Protein AF-A0A2K3J2Y9-F1 (afdb_monomer)

Solvent-accessible surface area (backbone atoms only — not comparable to full-atom values): 7928 Å² total; per-residue (Å²): 112,69,70,59,52,56,51,51,50,54,53,48,56,54,48,53,51,50,50,50,51,51,54,57,54,64,45,96,35,25,34,37,35,28,40,85,89,41,42,42,75,46,72,26,66,45,34,33,70,67,34,66,37,56,74,71,58,4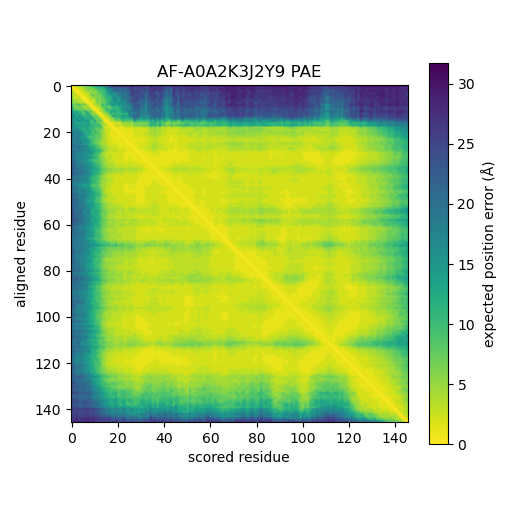8,52,70,37,57,50,69,67,42,41,29,94,86,56,62,54,69,64,51,49,52,53,32,61,76,64,42,32,51,74,49,75,50,52,32,28,30,72,90,64,53,72,46,47,28,40,37,42,37,42,56,45,70,58,94,86,40,66,29,36,42,38,37,39,38,80,38,52,71,59,53,54,51,54,52,53,51,50,54,50,51,54,54,53,52,70,71,78,106

Structure (mmCIF, N/CA/C/O backbone):
data_AF-A0A2K3J2Y9-F1
#
_entry.id   AF-A0A2K3J2Y9-F1
#
loop_
_atom_site.group_PDB
_atom_site.id
_atom_site.type_symbol
_atom_site.label_atom_id
_atom_site.label_alt_id
_atom_site.label_comp_id
_atom_site.label_asym_id
_atom_site.label_entity_id
_atom_site.label_seq_id
_atom_site.pdbx_PDB_ins_code
_atom_site.Cartn_x
_atom_site.Cartn_y
_atom_site.Cartn_z
_atom_site.occupancy
_atom_site.B_iso_or_equiv
_atom_site.auth_seq_id
_atom_site.auth_comp_id
_atom_site.auth_asym_id
_atom_site.auth_atom_id
_atom_site.pdbx_PDB_model_num
ATOM 1 N N . MET A 1 1 ? -44.005 11.172 16.690 1.00 51.81 1 MET A N 1
ATOM 2 C CA . MET A 1 1 ? -42.853 12.109 16.664 1.00 51.81 1 MET A CA 1
ATOM 3 C C . MET A 1 1 ? -41.533 11.391 16.953 1.00 51.81 1 MET A C 1
ATOM 5 O O . MET A 1 1 ? -40.639 11.506 16.129 1.00 51.81 1 MET A O 1
ATOM 9 N N . LEU A 1 2 ? -41.431 10.594 18.027 1.00 51.91 2 LEU A N 1
ATOM 10 C CA . LEU A 1 2 ? -40.237 9.788 18.355 1.00 51.91 2 LEU A CA 1
ATOM 11 C C . LEU A 1 2 ? -39.874 8.739 17.281 1.00 51.91 2 LEU A C 1
ATOM 13 O O . LEU A 1 2 ? -38.726 8.667 16.862 1.00 51.91 2 LEU A O 1
ATOM 17 N N . GLU A 1 3 ? -40.857 8.021 16.729 1.00 46.94 3 GLU A N 1
ATOM 18 C CA . GLU A 1 3 ? -40.618 7.038 15.650 1.00 46.94 3 GLU A CA 1
ATOM 19 C C . GLU A 1 3 ? -40.103 7.674 14.345 1.00 46.94 3 GLU A C 1
ATOM 21 O O . GLU A 1 3 ? -39.349 7.057 13.596 1.00 46.94 3 GLU A O 1
ATOM 26 N N . GLN A 1 4 ? -40.466 8.933 14.075 1.00 44.31 4 GLN A N 1
ATOM 27 C CA . GLN A 1 4 ? -39.981 9.670 12.904 1.00 44.31 4 GLN A CA 1
ATOM 28 C C . GLN A 1 4 ? -38.518 10.113 13.091 1.00 44.31 4 GLN A C 1
ATOM 30 O O . GLN A 1 4 ? -37.762 10.159 12.124 1.00 44.31 4 GLN A O 1
ATOM 35 N N . GLN A 1 5 ? -38.109 10.412 14.332 1.00 45.53 5 GLN A N 1
ATOM 36 C CA . GLN A 1 5 ? -36.731 10.778 14.677 1.00 45.53 5 GLN A CA 1
ATOM 37 C C . GLN A 1 5 ? -35.783 9.571 14.638 1.00 45.53 5 GLN A C 1
ATOM 39 O O . GLN A 1 5 ? -34.688 9.692 14.095 1.00 45.53 5 GLN A O 1
ATOM 44 N N . GLU A 1 6 ? -36.205 8.399 15.122 1.00 50.81 6 GLU A N 1
ATOM 45 C CA . GLU A 1 6 ? -35.405 7.166 15.021 1.00 50.81 6 GLU A CA 1
ATOM 46 C C . GLU A 1 6 ? -35.271 6.658 13.580 1.00 50.81 6 GLU A C 1
ATOM 48 O O . GLU A 1 6 ? -34.223 6.139 13.191 1.00 50.81 6 GLU A O 1
ATOM 53 N N . LYS A 1 7 ? -36.320 6.817 12.764 1.00 52.09 7 LYS A N 1
ATOM 54 C CA . LYS A 1 7 ? -36.286 6.438 11.347 1.00 52.09 7 LYS A CA 1
ATOM 55 C C . LYS A 1 7 ? -35.370 7.365 10.544 1.00 52.09 7 LYS A C 1
ATOM 57 O O . LYS A 1 7 ? -34.585 6.879 9.737 1.00 52.09 7 LYS A O 1
ATOM 62 N N . ASN A 1 8 ? -35.394 8.668 10.832 1.00 49.12 8 ASN A N 1
ATOM 63 C CA . ASN A 1 8 ? -34.499 9.639 10.204 1.00 49.12 8 ASN A CA 1
ATOM 64 C C . ASN A 1 8 ? -33.034 9.473 10.643 1.00 49.12 8 ASN A C 1
ATOM 66 O O . ASN A 1 8 ? -32.151 9.611 9.801 1.00 49.12 8 ASN A O 1
ATOM 70 N N . SER A 1 9 ? -32.750 9.130 11.909 1.00 48.47 9 SER A N 1
ATOM 71 C CA . SER A 1 9 ? -31.365 8.887 12.344 1.00 48.47 9 SER A CA 1
ATOM 72 C C . SER A 1 9 ? -30.786 7.630 11.688 1.00 48.47 9 SER A C 1
ATOM 74 O O . SER A 1 9 ? -29.723 7.700 11.079 1.00 48.47 9 SER A O 1
ATOM 76 N N . LYS A 1 10 ? -31.516 6.504 11.691 1.00 51.25 10 LYS A N 1
ATOM 77 C CA . LYS A 1 10 ? -31.083 5.254 11.035 1.00 51.25 10 LYS A CA 1
ATOM 78 C C . LYS A 1 10 ? -30.901 5.403 9.524 1.00 51.25 10 LYS A C 1
ATOM 80 O O . LYS A 1 10 ? -29.977 4.821 8.960 1.00 51.25 10 LYS A O 1
ATOM 85 N N . GLN A 1 11 ? -31.755 6.186 8.869 1.00 46.72 11 GLN A N 1
ATOM 86 C CA . GLN A 1 11 ? -31.664 6.433 7.431 1.00 46.72 11 GLN A CA 1
ATOM 87 C C . GLN A 1 11 ? -30.493 7.368 7.075 1.00 46.72 11 GLN A C 1
ATOM 89 O O . GLN A 1 11 ? -29.850 7.153 6.050 1.00 46.72 11 GLN A O 1
ATOM 94 N N . SER A 1 12 ? -30.149 8.323 7.949 1.00 50.25 12 SER A N 1
ATOM 95 C CA . SER A 1 12 ? -28.942 9.155 7.816 1.00 50.25 12 SER A CA 1
ATOM 96 C C . SER A 1 12 ? -27.658 8.335 7.997 1.00 50.25 12 SER A C 1
ATOM 98 O O . SER A 1 12 ? -26.796 8.372 7.127 1.00 50.25 12 SER A O 1
ATOM 100 N N . TYR A 1 13 ? -27.568 7.500 9.043 1.00 55.88 13 TYR A N 1
ATOM 101 C CA . TYR A 1 13 ? -26.410 6.613 9.261 1.00 55.88 13 TYR A CA 1
ATOM 102 C C . TYR A 1 13 ? -26.208 5.608 8.115 1.00 55.88 13 TYR A C 1
ATOM 104 O O . TYR A 1 13 ? -25.078 5.339 7.711 1.00 55.88 13 TYR A O 1
ATOM 112 N N . SER A 1 14 ? -27.300 5.074 7.557 1.00 61.38 14 SER A N 1
ATOM 113 C CA . SER A 1 14 ? -27.249 4.198 6.380 1.00 61.38 14 SER A CA 1
ATOM 114 C C . SER A 1 14 ? -26.758 4.926 5.127 1.00 61.38 14 SER A C 1
ATOM 116 O O . SER A 1 14 ? -26.094 4.309 4.296 1.00 61.38 14 SER A O 1
ATOM 118 N N . SER A 1 15 ? -27.098 6.209 4.972 1.00 67.00 15 SER A N 1
ATOM 119 C CA . SER A 1 15 ? -26.662 7.033 3.843 1.00 67.00 15 SER A CA 1
ATOM 120 C C . SER A 1 15 ? -25.167 7.333 3.937 1.00 67.00 15 SER A C 1
ATOM 122 O O . SER A 1 15 ? -24.441 7.082 2.978 1.00 67.00 15 SER A O 1
ATOM 124 N N . ASP A 1 16 ? -24.688 7.770 5.101 1.00 75.50 16 ASP A N 1
ATOM 125 C CA . ASP A 1 16 ? -23.282 8.142 5.305 1.00 75.50 16 ASP A CA 1
ATOM 126 C C . ASP A 1 16 ? -22.343 6.939 5.150 1.00 75.50 16 ASP A C 1
ATOM 128 O O . ASP A 1 16 ? -21.326 7.027 4.458 1.00 75.50 16 ASP A O 1
ATOM 132 N N . TYR A 1 17 ? -22.726 5.777 5.695 1.00 79.44 17 TYR A N 1
ATOM 133 C CA . TYR A 1 17 ? -21.973 4.537 5.499 1.00 79.44 17 TYR A CA 1
ATOM 134 C C . TYR A 1 17 ? -21.960 4.096 4.028 1.00 79.44 17 TYR A C 1
ATOM 136 O O . TYR A 1 17 ? -20.926 3.665 3.518 1.00 79.44 17 TYR A O 1
ATOM 144 N N . SER A 1 18 ? -23.085 4.248 3.315 1.00 83.69 18 SER A N 1
ATOM 145 C CA . SER A 1 18 ? -23.152 3.904 1.889 1.00 83.69 18 SER A CA 1
ATOM 146 C C . SER A 1 18 ? -22.266 4.805 1.029 1.00 83.69 18 SER A C 1
ATOM 148 O O . SER A 1 18 ? -21.599 4.308 0.122 1.00 83.69 18 SER A O 1
ATOM 150 N N . VAL A 1 19 ? -22.198 6.107 1.334 1.00 89.94 19 VAL A N 1
ATOM 151 C CA . VAL A 1 19 ? -21.332 7.061 0.630 1.00 89.94 19 VAL A CA 1
ATOM 152 C C . VAL A 1 19 ? -19.870 6.750 0.917 1.00 89.94 19 VAL A C 1
ATOM 154 O O . VAL A 1 19 ? -19.095 6.626 -0.027 1.00 89.94 19 VAL A O 1
ATOM 157 N N . TYR A 1 20 ? -19.506 6.556 2.189 1.00 89.12 20 TYR A N 1
ATOM 158 C CA . TYR A 1 20 ? -18.155 6.150 2.579 1.00 89.12 20 TYR A CA 1
ATOM 159 C C . TYR A 1 20 ? -17.712 4.899 1.819 1.00 89.12 20 TYR A C 1
ATOM 161 O O . TYR A 1 20 ? -16.694 4.929 1.125 1.00 89.12 20 TYR A O 1
ATOM 169 N N . LYS A 1 21 ? -18.511 3.826 1.888 1.00 90.31 21 LYS A N 1
ATOM 170 C CA . LYS A 1 21 ? -18.167 2.558 1.250 1.00 90.31 21 LYS A CA 1
ATOM 171 C C . LYS A 1 21 ? -18.057 2.718 -0.262 1.00 90.31 21 LYS A C 1
ATOM 173 O O . LYS A 1 21 ? -17.088 2.264 -0.852 1.00 90.31 21 LYS A O 1
ATOM 178 N N . THR A 1 22 ? -18.995 3.431 -0.884 1.00 93.00 22 THR A N 1
ATOM 179 C CA . THR A 1 22 ? -18.963 3.688 -2.332 1.00 93.00 22 THR A CA 1
ATOM 180 C C . THR A 1 22 ? -17.703 4.444 -2.743 1.00 93.00 22 THR A C 1
ATOM 182 O O . THR A 1 22 ? -17.045 4.051 -3.702 1.00 93.00 22 THR A O 1
ATOM 185 N N . LEU A 1 23 ? -17.337 5.506 -2.019 1.00 93.69 23 LEU A N 1
ATOM 186 C CA . LEU A 1 23 ? -16.140 6.286 -2.323 1.00 93.69 23 LEU A CA 1
ATOM 187 C C . LEU A 1 23 ? -14.877 5.448 -2.141 1.00 93.69 23 LEU A C 1
ATOM 189 O O . LEU A 1 23 ? -14.055 5.411 -3.052 1.00 93.69 23 LEU A O 1
ATOM 193 N N . PHE A 1 24 ? -14.754 4.736 -1.021 1.00 94.62 24 PHE A N 1
ATOM 194 C CA . PHE A 1 24 ? -13.589 3.909 -0.710 1.00 94.62 24 PHE A CA 1
ATOM 195 C C . PHE A 1 24 ? -13.384 2.774 -1.728 1.00 94.62 24 PHE A C 1
ATOM 197 O O . PHE A 1 24 ? -12.268 2.551 -2.203 1.00 94.62 24 PHE A O 1
ATOM 204 N N . GLU A 1 25 ? -14.468 2.117 -2.148 1.00 95.62 25 GLU A N 1
ATOM 205 C CA . GLU A 1 25 ? -14.431 1.083 -3.190 1.00 95.62 25 GLU A CA 1
ATOM 206 C C . GLU A 1 25 ? -14.191 1.652 -4.598 1.00 95.62 25 GLU A C 1
ATOM 208 O O . GLU A 1 25 ? -13.644 0.965 -5.459 1.00 95.62 25 GLU A O 1
ATOM 213 N N . SER A 1 26 ? -14.561 2.913 -4.849 1.00 94.44 26 SER A N 1
ATOM 214 C CA . SER A 1 26 ? -14.339 3.570 -6.146 1.00 94.44 26 SER A CA 1
ATOM 215 C C . SER A 1 26 ? -12.896 4.031 -6.377 1.00 94.44 26 SER A C 1
ATOM 217 O O . SER A 1 26 ? -12.539 4.380 -7.505 1.00 94.44 26 SER A O 1
ATOM 219 N N . ILE A 1 27 ? -12.058 4.039 -5.332 1.00 96.19 27 ILE A N 1
ATOM 220 C CA . ILE A 1 27 ? -10.648 4.420 -5.439 1.00 96.19 27 ILE A CA 1
ATOM 221 C C . ILE A 1 27 ? -9.951 3.469 -6.417 1.00 96.19 27 ILE A C 1
ATOM 223 O O . ILE A 1 27 ? -9.904 2.258 -6.211 1.00 96.19 27 ILE A O 1
ATOM 227 N N . ASN 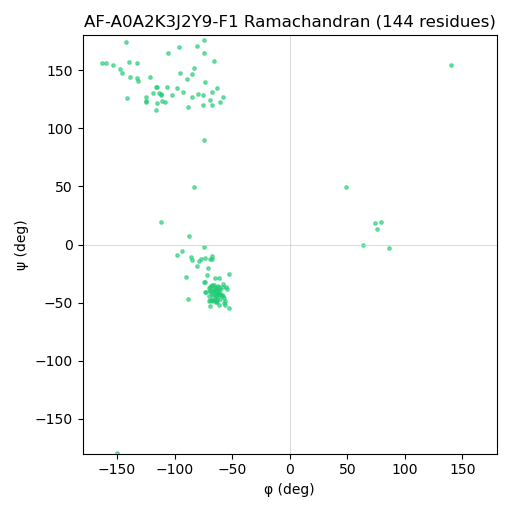A 1 28 ? -9.352 4.020 -7.474 1.00 95.31 28 ASN A N 1
ATOM 228 C CA . ASN A 1 28 ? -8.594 3.245 -8.460 1.00 95.31 28 ASN A CA 1
ATOM 229 C C . ASN A 1 28 ? -7.150 2.971 -7.995 1.00 95.31 28 ASN A C 1
ATOM 231 O O . ASN A 1 28 ? -6.183 3.254 -8.700 1.00 95.31 28 ASN A O 1
ATOM 235 N N . ALA A 1 29 ? -7.029 2.480 -6.768 1.00 97.31 29 ALA A N 1
ATOM 236 C CA . ALA A 1 29 ? -5.803 2.081 -6.092 1.00 97.31 29 ALA A CA 1
ATOM 237 C C . ALA A 1 29 ? -6.171 1.010 -5.064 1.00 97.31 29 ALA A C 1
ATOM 239 O O . ALA A 1 29 ? -7.305 0.995 -4.573 1.00 97.31 29 ALA A O 1
ATOM 240 N N . ALA A 1 30 ? -5.225 0.148 -4.703 1.00 98.06 30 ALA A N 1
ATOM 241 C CA . ALA A 1 30 ? -5.409 -0.671 -3.514 1.00 98.06 30 ALA A CA 1
ATOM 242 C C . ALA A 1 30 ? -5.383 0.257 -2.296 1.00 98.06 30 ALA A C 1
ATOM 244 O O . ALA A 1 30 ? -4.409 0.981 -2.090 1.00 98.06 30 ALA A O 1
ATOM 245 N N . ALA A 1 31 ? -6.471 0.271 -1.532 1.00 98.06 31 ALA A N 1
ATOM 246 C CA . ALA A 1 31 ? -6.643 1.160 -0.396 1.00 98.06 31 ALA A CA 1
ATOM 247 C C . ALA A 1 31 ? -6.750 0.352 0.894 1.00 98.06 31 ALA A C 1
ATOM 249 O O . ALA A 1 31 ? -7.484 -0.635 0.957 1.00 98.06 31 ALA A O 1
ATOM 250 N N . PHE A 1 32 ? -6.040 0.809 1.920 1.00 97.75 32 PHE A N 1
ATOM 251 C CA . PHE A 1 32 ? -6.042 0.221 3.250 1.00 97.75 32 PHE A CA 1
ATOM 252 C C . PHE A 1 32 ? -6.210 1.303 4.305 1.00 97.75 32 PHE A C 1
ATOM 254 O O . PHE A 1 32 ? -5.629 2.382 4.202 1.00 97.75 32 PHE A O 1
ATOM 261 N N . ILE A 1 33 ? -6.947 0.981 5.358 1.00 96.94 33 ILE A N 1
ATOM 262 C CA . ILE A 1 33 ? -6.886 1.693 6.628 1.00 96.94 33 ILE A CA 1
ATOM 263 C C . ILE A 1 33 ? -6.201 0.754 7.604 1.00 96.94 33 ILE A C 1
ATOM 265 O O . ILE A 1 33 ? -6.671 -0.364 7.816 1.00 96.94 33 ILE A O 1
ATOM 269 N N . ILE A 1 34 ? -5.094 1.200 8.191 1.00 96.88 34 ILE A N 1
ATOM 270 C CA . ILE A 1 34 ? -4.335 0.406 9.153 1.00 96.88 34 ILE A CA 1
ATOM 271 C C . ILE A 1 34 ? -4.227 1.118 10.496 1.00 96.88 34 ILE A C 1
ATOM 273 O O . ILE A 1 34 ? -4.116 2.343 10.578 1.00 96.88 34 ILE A O 1
ATOM 277 N N . SER A 1 35 ? -4.259 0.342 11.569 1.00 95.69 35 SER A N 1
ATOM 278 C CA . SER A 1 35 ? -3.971 0.823 12.916 1.00 95.69 35 SER A CA 1
ATOM 279 C C . SER A 1 35 ? -2.471 1.050 13.115 1.00 95.69 35 SER A C 1
ATOM 281 O O . SER A 1 35 ? -1.636 0.530 12.371 1.00 95.69 35 SER A O 1
ATOM 283 N N . LEU A 1 36 ? -2.106 1.778 14.178 1.00 94.25 36 LEU A N 1
ATOM 284 C CA . LEU A 1 36 ? -0.694 2.022 14.475 1.00 94.25 36 LEU A CA 1
ATOM 285 C C . LEU A 1 36 ? 0.095 0.782 14.939 1.00 94.25 36 LEU A C 1
ATOM 287 O O . LEU A 1 36 ? 1.320 0.819 14.964 1.00 94.25 36 LEU A O 1
ATOM 291 N N . ASP A 1 37 ? -0.577 -0.321 15.280 1.00 92.25 37 ASP A N 1
ATOM 292 C CA . ASP A 1 37 ? 0.056 -1.627 15.517 1.00 92.25 37 ASP A CA 1
ATOM 293 C C . ASP A 1 37 ? 0.200 -2.466 14.229 1.00 92.25 37 ASP A C 1
ATOM 295 O O . ASP A 1 37 ? 0.606 -3.627 14.288 1.00 92.25 37 ASP A O 1
ATOM 299 N N . GLY A 1 38 ? -0.102 -1.886 13.060 1.00 91.81 38 GLY A N 1
ATOM 300 C CA . GLY A 1 38 ? 0.116 -2.501 11.750 1.00 91.81 38 GLY A CA 1
ATOM 301 C C . GLY A 1 38 ? -0.938 -3.533 11.344 1.00 91.81 38 GLY A C 1
ATOM 302 O O . GLY A 1 38 ? -0.665 -4.368 10.476 1.00 91.81 38 GLY A O 1
ATOM 303 N N . LYS A 1 39 ? -2.125 -3.505 11.962 1.00 94.81 39 LYS A N 1
ATOM 304 C CA . LYS A 1 39 ? -3.259 -4.346 11.560 1.00 94.81 39 LYS A CA 1
ATOM 305 C C . LYS A 1 39 ? -4.096 -3.640 10.509 1.00 94.81 39 LYS A C 1
ATOM 307 O O . LYS A 1 39 ? -4.314 -2.433 10.588 1.00 94.81 39 LYS A O 1
ATOM 312 N N . ILE A 1 40 ? -4.600 -4.414 9.557 1.00 96.44 40 ILE A N 1
ATOM 313 C CA . ILE A 1 40 ? -5.563 -3.930 8.574 1.00 96.44 40 ILE A CA 1
ATOM 314 C C . ILE A 1 40 ? -6.922 -3.814 9.268 1.00 96.44 40 ILE A C 1
ATOM 316 O O . ILE A 1 40 ? -7.437 -4.785 9.814 1.00 96.44 40 ILE A O 1
ATOM 320 N N . ILE A 1 41 ? -7.465 -2.599 9.293 1.00 95.00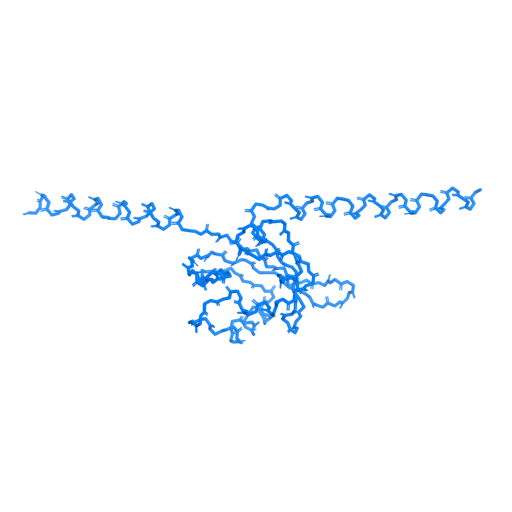 41 ILE A N 1
ATOM 321 C CA . ILE A 1 41 ? -8.811 -2.301 9.794 1.00 95.00 41 ILE A CA 1
ATOM 322 C C . ILE A 1 41 ? -9.814 -2.459 8.653 1.00 95.00 41 ILE A C 1
ATOM 324 O O . ILE A 1 41 ? -10.854 -3.087 8.828 1.00 95.00 41 ILE A O 1
ATOM 328 N N . GLU A 1 42 ? -9.498 -1.887 7.491 1.00 94.44 42 GLU A N 1
ATOM 329 C CA . GLU A 1 42 ? -10.339 -1.971 6.301 1.00 94.44 42 GLU A CA 1
ATOM 330 C C . GLU A 1 42 ? -9.489 -1.979 5.029 1.00 94.44 42 GLU A C 1
ATOM 332 O O . GLU A 1 42 ? -8.385 -1.432 4.990 1.00 94.44 42 GLU A O 1
ATOM 337 N N . SER A 1 43 ? -10.012 -2.619 3.989 1.00 96.62 43 SER A N 1
ATOM 338 C CA . SER A 1 43 ? -9.386 -2.763 2.680 1.00 96.62 43 SER A CA 1
ATOM 339 C C . SER A 1 43 ? -10.458 -2.749 1.582 1.00 96.62 43 SER A C 1
ATOM 341 O O . SER A 1 43 ? -11.600 -3.141 1.833 1.00 96.62 43 SER A O 1
ATOM 343 N N . ASN A 1 44 ? -10.136 -2.216 0.398 1.00 96.75 44 ASN A N 1
ATOM 344 C CA . ASN A 1 44 ? -11.081 -2.133 -0.728 1.00 96.75 44 ASN A CA 1
ATOM 345 C C . ASN A 1 44 ? -10.915 -3.300 -1.714 1.00 96.75 44 ASN A C 1
ATOM 347 O O . ASN A 1 44 ? -9.923 -4.025 -1.670 1.00 96.75 44 ASN A O 1
ATOM 351 N N . ILE A 1 45 ? -11.835 -3.458 -2.666 1.00 96.38 45 ILE A N 1
ATOM 352 C CA . ILE A 1 45 ? -11.812 -4.569 -3.626 1.00 96.38 45 ILE A CA 1
ATOM 353 C C . ILE A 1 45 ? -10.524 -4.628 -4.455 1.00 96.38 45 ILE A C 1
ATOM 355 O O . ILE A 1 45 ? -9.971 -5.701 -4.690 1.00 96.38 45 ILE A O 1
ATOM 359 N N . LYS A 1 46 ? -9.986 -3.456 -4.813 1.00 97.38 46 LYS A N 1
ATOM 360 C CA . LYS A 1 46 ? -8.728 -3.332 -5.557 1.00 97.38 46 LYS A CA 1
ATOM 361 C C . LYS A 1 46 ? -7.540 -3.915 -4.805 1.00 97.38 46 LYS A C 1
ATOM 363 O O . LYS A 1 46 ? -6.594 -4.362 -5.444 1.00 97.38 46 LYS A O 1
ATOM 368 N N . SER A 1 47 ? -7.570 -3.917 -3.475 1.00 97.75 47 SER A N 1
ATOM 369 C CA . SER A 1 47 ? -6.515 -4.530 -2.673 1.00 97.75 47 SER A CA 1
ATOM 370 C C . SER A 1 47 ? -6.507 -6.059 -2.783 1.00 97.75 47 SER A C 1
ATOM 372 O O . SER A 1 47 ? -5.433 -6.636 -2.947 1.00 97.75 47 SER A O 1
ATOM 374 N N . TYR A 1 48 ? -7.672 -6.713 -2.801 1.00 95.81 48 TYR A N 1
ATOM 375 C CA . TYR A 1 48 ? -7.767 -8.163 -3.014 1.00 95.81 48 TYR A CA 1
ATOM 376 C C . TYR A 1 48 ? -7.271 -8.530 -4.413 1.00 95.81 48 TYR A C 1
ATOM 378 O O . TYR A 1 48 ? -6.386 -9.374 -4.554 1.00 95.81 48 TYR A O 1
ATOM 386 N N . ASP A 1 49 ? -7.771 -7.820 -5.432 1.00 95.81 49 ASP A N 1
ATOM 387 C CA . ASP A 1 49 ? -7.399 -8.038 -6.833 1.00 95.81 49 ASP A CA 1
ATOM 388 C C . ASP A 1 49 ? -5.895 -7.850 -7.054 1.00 95.81 49 ASP A C 1
ATOM 390 O O . ASP A 1 49 ? -5.252 -8.647 -7.737 1.00 95.81 49 ASP A O 1
ATOM 394 N N . LEU A 1 50 ? -5.321 -6.796 -6.465 1.00 96.88 50 LEU A N 1
ATOM 395 C CA . LEU A 1 50 ? -3.906 -6.503 -6.612 1.00 96.88 50 LEU A CA 1
ATOM 396 C C . LEU A 1 50 ? -3.064 -7.555 -5.883 1.00 96.88 50 LEU A C 1
ATOM 398 O O . LEU A 1 50 ? -2.173 -8.148 -6.477 1.00 96.88 50 LEU A O 1
ATOM 402 N N . TYR A 1 51 ? -3.305 -7.828 -4.607 1.00 97.44 51 TYR A N 1
ATOM 403 C CA . TYR A 1 51 ? -2.389 -8.688 -3.851 1.00 97.44 51 TYR A CA 1
ATOM 404 C C . TYR A 1 51 ? -2.665 -10.191 -3.993 1.00 97.44 51 TYR A C 1
ATOM 406 O O . TYR A 1 51 ? -1.813 -10.996 -3.606 1.00 97.44 51 TYR A O 1
ATOM 414 N N . GLY A 1 52 ? -3.803 -10.577 -4.576 1.00 96.88 52 GLY A N 1
ATOM 415 C CA . GLY A 1 52 ? -4.176 -11.973 -4.817 1.00 96.88 52 GLY A CA 1
ATOM 416 C C . GLY A 1 52 ? -4.597 -12.733 -3.557 1.00 96.88 52 GLY A C 1
ATOM 417 O O . GLY A 1 52 ? -4.562 -13.964 -3.547 1.00 96.88 52 GLY A O 1
ATOM 418 N N . TYR A 1 53 ? -4.953 -12.015 -2.492 1.00 96.44 53 TYR A N 1
ATOM 419 C CA . TYR A 1 53 ? -5.535 -12.581 -1.274 1.00 96.44 53 TYR A CA 1
ATOM 420 C C . TYR A 1 53 ? -7.053 -12.484 -1.339 1.00 96.44 53 TYR A C 1
ATOM 422 O O . TYR A 1 53 ? -7.586 -11.517 -1.886 1.00 96.44 53 TYR A O 1
ATOM 430 N N . ASP A 1 54 ? -7.748 -13.447 -0.740 1.00 95.06 54 ASP A N 1
ATOM 431 C CA . ASP A 1 54 ? -9.170 -13.260 -0.472 1.00 95.06 54 ASP A CA 1
ATOM 432 C C . ASP A 1 54 ? -9.401 -12.288 0.702 1.00 95.06 54 ASP A C 1
ATOM 434 O O . ASP A 1 54 ? -8.468 -11.795 1.345 1.00 95.06 54 ASP A O 1
ATOM 438 N N . TRP A 1 55 ? -10.673 -11.983 0.963 1.00 90.12 55 TRP A N 1
ATOM 439 C CA . TRP A 1 55 ? -11.067 -11.044 2.010 1.00 90.12 55 TRP A CA 1
ATOM 440 C C . TRP A 1 55 ? -10.619 -11.483 3.410 1.00 90.12 55 TRP A C 1
ATOM 442 O O . TRP A 1 55 ? -10.161 -10.653 4.196 1.00 90.12 55 TRP A O 1
ATOM 452 N N . GLU A 1 56 ? -10.759 -12.764 3.746 1.00 92.19 56 GLU A N 1
ATOM 453 C CA . GLU A 1 56 ? -10.456 -13.259 5.090 1.00 92.19 56 GLU A CA 1
ATOM 454 C C . GLU A 1 56 ? -8.943 -13.315 5.308 1.00 92.19 56 GLU A C 1
ATOM 456 O O . GLU A 1 56 ? -8.440 -12.899 6.353 1.00 92.19 56 GLU A O 1
ATOM 461 N N . GLU A 1 57 ? -8.204 -13.758 4.297 1.00 94.81 57 GLU A N 1
ATOM 462 C CA . GLU A 1 57 ? -6.750 -13.802 4.319 1.00 94.81 57 GLU A CA 1
ATOM 463 C C . GLU A 1 57 ? -6.141 -12.404 4.431 1.00 94.81 57 GLU A C 1
ATOM 465 O O . GLU A 1 57 ? -5.278 -12.184 5.284 1.00 94.81 57 GLU A O 1
ATOM 470 N N . LEU A 1 58 ? -6.592 -11.449 3.605 1.00 93.44 58 LEU A N 1
ATOM 471 C CA . LEU A 1 58 ? -6.000 -10.113 3.576 1.00 93.44 58 LEU A CA 1
ATOM 472 C C . LEU A 1 58 ? -6.266 -9.349 4.873 1.00 93.44 58 LEU A C 1
ATOM 474 O O . LEU A 1 58 ? -5.353 -8.730 5.405 1.00 93.44 58 LEU A O 1
ATOM 478 N N . ASN A 1 59 ? -7.483 -9.412 5.418 1.00 88.69 59 ASN A N 1
ATOM 479 C CA . ASN A 1 59 ? -7.814 -8.674 6.642 1.00 88.69 59 ASN A CA 1
ATOM 480 C C . ASN A 1 59 ? -7.147 -9.255 7.901 1.00 88.69 59 ASN A C 1
ATOM 482 O O . ASN A 1 59 ? -6.983 -8.542 8.889 1.00 88.69 59 ASN A O 1
ATOM 486 N N . ASN A 1 60 ? -6.716 -10.520 7.868 1.00 92.75 60 ASN A N 1
ATOM 487 C CA . ASN A 1 60 ? -5.936 -11.134 8.947 1.00 92.75 60 ASN A CA 1
ATOM 488 C C . ASN A 1 60 ? -4.415 -11.045 8.728 1.00 92.75 60 AS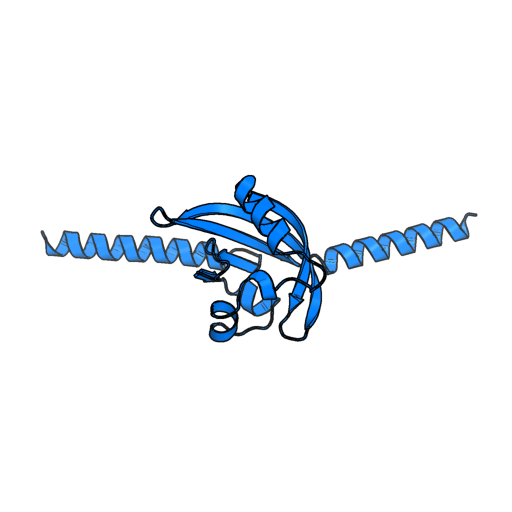N A C 1
ATOM 490 O O . ASN A 1 60 ? -3.636 -11.416 9.612 1.00 92.75 60 ASN A O 1
ATOM 494 N N . LEU A 1 61 ? -3.971 -10.552 7.570 1.00 93.75 61 LEU A N 1
ATOM 495 C CA . LEU A 1 61 ? -2.561 -10.400 7.247 1.00 93.75 61 LEU A CA 1
ATOM 496 C C . LEU A 1 61 ? -1.968 -9.194 8.002 1.00 93.75 61 LEU A C 1
ATOM 498 O O . LEU A 1 61 ? -2.492 -8.083 7.906 1.00 93.75 61 LEU A O 1
ATOM 502 N N . PRO A 1 62 ? -0.836 -9.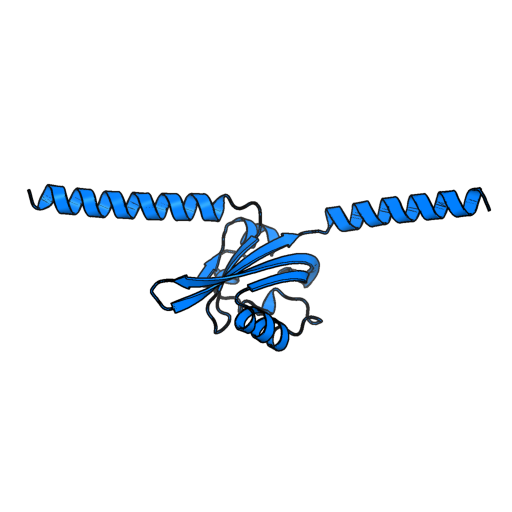347 8.716 1.00 94.88 62 PRO A N 1
ATOM 503 C CA . PRO A 1 62 ? -0.082 -8.194 9.196 1.00 94.88 62 PRO A CA 1
ATOM 504 C C . PRO A 1 62 ? 0.330 -7.321 8.009 1.00 94.88 62 PRO A C 1
ATOM 506 O O . PRO A 1 62 ? 0.970 -7.825 7.087 1.00 94.88 62 PRO A O 1
ATOM 509 N N . PHE A 1 63 ? 0.023 -6.020 8.037 1.00 96.25 63 PHE A N 1
ATOM 510 C CA . PHE A 1 63 ? 0.188 -5.147 6.867 1.00 96.25 63 PHE A CA 1
ATOM 511 C C . PHE A 1 63 ? 1.613 -5.174 6.298 1.00 96.25 63 PHE A C 1
ATOM 513 O O . PHE A 1 63 ? 1.804 -5.220 5.089 1.00 96.25 63 PHE A O 1
ATOM 520 N N . LYS A 1 64 ? 2.626 -5.265 7.167 1.00 95.81 64 LYS A N 1
ATOM 521 C CA . LYS A 1 64 ? 4.042 -5.384 6.783 1.00 95.81 64 LYS A CA 1
ATOM 522 C C . LYS A 1 64 ? 4.345 -6.526 5.800 1.00 95.81 64 LYS A C 1
ATOM 524 O O . LYS A 1 64 ? 5.331 -6.457 5.080 1.00 95.81 64 LYS A O 1
ATOM 529 N N . ASN A 1 65 ? 3.523 -7.577 5.769 1.00 95.25 65 ASN A N 1
ATOM 530 C CA . ASN A 1 65 ? 3.757 -8.753 4.932 1.00 95.25 65 ASN A CA 1
ATOM 531 C C . ASN A 1 65 ? 3.481 -8.493 3.442 1.00 95.25 65 ASN A C 1
ATOM 533 O O . ASN A 1 65 ? 3.852 -9.326 2.616 1.00 95.25 65 ASN A O 1
ATOM 537 N N . ILE A 1 66 ? 2.849 -7.365 3.094 1.00 95.88 66 ILE A N 1
ATOM 538 C CA . ILE A 1 66 ? 2.658 -6.959 1.696 1.00 95.88 66 ILE A CA 1
ATOM 539 C C . ILE A 1 66 ? 3.920 -6.340 1.088 1.00 95.88 66 ILE A C 1
ATOM 541 O O . ILE A 1 66 ? 3.987 -6.174 -0.128 1.00 95.88 66 ILE A O 1
ATOM 545 N N . PHE A 1 67 ? 4.902 -5.975 1.912 1.00 95.81 67 PHE A N 1
ATOM 546 C CA . PHE A 1 67 ? 6.169 -5.424 1.452 1.00 95.81 67 PHE A CA 1
ATOM 547 C C . PHE A 1 67 ? 7.134 -6.542 1.058 1.00 95.81 67 PHE A C 1
ATOM 549 O O . PHE A 1 67 ? 7.073 -7.665 1.568 1.00 95.81 67 PHE A O 1
ATOM 556 N N . SER A 1 68 ? 8.042 -6.236 0.130 1.00 94.12 68 SER A N 1
ATOM 557 C CA . SER A 1 68 ? 9.162 -7.128 -0.163 1.00 94.12 68 SER A CA 1
ATOM 558 C C . SER A 1 68 ? 10.112 -7.234 1.034 1.00 94.12 68 SER A C 1
ATOM 560 O O . SER A 1 68 ? 10.208 -6.324 1.857 1.00 94.12 68 SER A O 1
ATOM 562 N N . ASP A 1 69 ? 10.892 -8.313 1.087 1.00 90.75 69 ASP A N 1
ATOM 563 C CA . ASP A 1 69 ? 11.832 -8.557 2.190 1.00 90.75 69 ASP A CA 1
ATOM 564 C C . ASP A 1 69 ? 13.005 -7.551 2.214 1.00 90.75 69 ASP A C 1
ATOM 566 O O . ASP A 1 69 ? 13.770 -7.509 3.174 1.00 90.75 69 ASP A O 1
ATOM 570 N N . LYS A 1 70 ? 13.157 -6.732 1.162 1.00 90.31 70 LYS A N 1
ATOM 571 C CA . LYS A 1 70 ? 14.146 -5.646 1.102 1.00 90.31 70 LYS A CA 1
ATOM 572 C C . LYS A 1 70 ? 13.691 -4.385 1.835 1.00 90.31 70 LYS A C 1
ATOM 574 O O . LYS A 1 70 ? 14.520 -3.518 2.104 1.00 90.31 70 LYS A O 1
ATOM 579 N N . THR A 1 71 ? 12.395 -4.247 2.103 1.00 91.81 71 THR A N 1
ATOM 580 C CA . THR A 1 71 ? 11.844 -3.044 2.722 1.00 91.81 71 THR A CA 1
ATOM 581 C C . THR A 1 71 ? 11.893 -3.179 4.240 1.00 91.81 71 THR A C 1
ATOM 583 O O . THR A 1 71 ? 11.232 -4.044 4.816 1.00 91.81 71 THR A O 1
ATOM 586 N N . ASP A 1 72 ? 12.627 -2.285 4.907 1.00 93.25 72 ASP A N 1
ATOM 587 C CA . ASP A 1 72 ? 12.549 -2.149 6.362 1.00 93.25 72 ASP A CA 1
ATOM 588 C C . ASP A 1 72 ? 11.246 -1.440 6.746 1.00 93.25 72 ASP A C 1
ATOM 590 O O . ASP A 1 72 ? 11.162 -0.213 6.834 1.00 93.25 72 ASP A O 1
ATOM 594 N N . TRP A 1 73 ? 10.202 -2.241 6.961 1.00 92.50 73 TRP A N 1
ATOM 595 C CA . TRP A 1 73 ? 8.900 -1.739 7.384 1.00 92.50 73 TRP A CA 1
ATOM 596 C C . TRP A 1 73 ? 8.967 -0.962 8.702 1.00 92.50 73 TRP A C 1
ATOM 598 O O . TRP A 1 73 ? 8.214 -0.010 8.869 1.00 92.50 73 TRP A O 1
ATOM 608 N N . SER A 1 74 ? 9.840 -1.340 9.639 1.00 92.06 74 SER A N 1
ATOM 609 C CA . SER A 1 74 ? 9.859 -0.708 10.965 1.00 92.06 74 SER A CA 1
ATOM 610 C C . SER A 1 74 ? 10.354 0.729 10.860 1.00 92.06 74 SER A C 1
ATOM 612 O O . SER A 1 74 ? 9.698 1.642 11.361 1.00 92.06 74 SER A O 1
ATOM 614 N N . GLN A 1 75 ? 11.462 0.928 10.140 1.00 94.25 75 GLN A N 1
ATOM 615 C CA . GLN A 1 75 ? 12.009 2.256 9.873 1.00 94.25 75 GLN A CA 1
ATOM 616 C C . GLN A 1 75 ? 11.037 3.107 9.047 1.00 94.25 75 GLN A C 1
ATOM 618 O O . GLN A 1 75 ? 10.769 4.260 9.386 1.00 94.25 75 GLN A O 1
ATOM 623 N N . LEU A 1 76 ? 10.477 2.531 7.980 1.00 93.88 76 LEU A N 1
ATOM 624 C CA . LEU A 1 76 ? 9.528 3.225 7.112 1.00 93.88 76 LEU A CA 1
ATOM 625 C C . LEU A 1 76 ? 8.271 3.658 7.880 1.00 93.88 76 LEU A C 1
ATOM 627 O O . LEU A 1 76 ? 7.793 4.776 7.718 1.00 93.88 76 LEU A O 1
ATOM 631 N N . PHE A 1 77 ? 7.743 2.794 8.744 1.00 94.69 77 PHE A N 1
ATOM 632 C CA . PHE A 1 77 ? 6.554 3.083 9.535 1.00 94.69 77 PHE A CA 1
ATOM 633 C C . PHE A 1 77 ? 6.781 4.211 10.554 1.00 94.69 77 PHE A C 1
ATOM 635 O O . PHE A 1 77 ? 5.920 5.081 10.720 1.00 94.69 77 PHE A O 1
ATOM 642 N N . GLU A 1 78 ? 7.946 4.250 11.201 1.00 94.88 78 GLU A N 1
ATOM 643 C CA . GLU A 1 78 ? 8.341 5.362 12.076 1.00 94.88 78 GLU A CA 1
ATOM 644 C C . GLU A 1 78 ? 8.443 6.686 11.297 1.00 94.88 78 GLU A C 1
ATOM 646 O O . GLU A 1 78 ? 7.949 7.730 11.737 1.00 94.88 78 GLU A O 1
ATOM 651 N N . GLU A 1 79 ? 9.011 6.653 10.092 1.00 96.00 79 GLU A N 1
ATOM 652 C CA . GLU A 1 79 ? 9.102 7.830 9.228 1.00 96.00 79 GLU A CA 1
ATOM 653 C C . GLU A 1 79 ? 7.718 8.333 8.784 1.00 96.00 79 GLU A C 1
ATOM 655 O O . GLU A 1 79 ? 7.428 9.526 8.904 1.00 96.00 79 GLU A O 1
ATOM 660 N N . ILE A 1 80 ? 6.835 7.432 8.338 1.00 95.50 80 ILE A N 1
ATOM 661 C CA . ILE A 1 80 ? 5.458 7.769 7.948 1.00 95.50 80 ILE A CA 1
ATOM 662 C C . ILE A 1 80 ? 4.722 8.434 9.118 1.00 95.50 80 ILE A C 1
ATOM 664 O O . ILE A 1 80 ? 4.115 9.497 8.965 1.00 95.50 80 ILE A O 1
ATOM 668 N N . THR A 1 81 ? 4.765 7.807 10.296 1.00 93.75 81 THR A N 1
ATOM 669 C CA . THR A 1 81 ? 4.003 8.263 11.468 1.00 93.75 81 THR A CA 1
ATOM 670 C C . THR A 1 81 ? 4.537 9.573 12.039 1.00 93.75 81 THR A C 1
ATOM 672 O O . THR A 1 81 ? 3.737 10.432 12.408 1.00 93.75 81 THR A O 1
ATOM 675 N N . SER A 1 82 ? 5.857 9.780 12.049 1.00 95.19 82 SER A N 1
ATOM 676 C CA . SER A 1 82 ? 6.466 11.039 12.504 1.00 95.19 82 SER A CA 1
ATOM 677 C C . SER A 1 82 ? 6.159 12.224 11.582 1.00 95.19 82 SER A C 1
ATOM 679 O O . SER A 1 82 ? 5.969 13.340 12.067 1.00 95.19 82 SER A O 1
ATOM 681 N N . LYS A 1 83 ? 6.061 11.996 10.266 1.00 95.62 83 LYS A N 1
ATOM 682 C CA . LYS A 1 83 ? 5.704 13.031 9.279 1.00 95.62 83 LYS A CA 1
ATOM 683 C C . LYS A 1 83 ? 4.195 13.234 9.115 1.00 95.62 83 LYS A C 1
ATOM 685 O O . LYS A 1 83 ? 3.781 14.225 8.519 1.00 95.62 83 LYS A O 1
ATOM 690 N N . GLY A 1 84 ? 3.378 12.319 9.639 1.00 95.12 84 GLY A N 1
ATOM 691 C CA . GLY A 1 84 ? 1.922 12.320 9.465 1.00 95.12 84 GLY A CA 1
ATOM 692 C C . GLY A 1 84 ? 1.456 11.848 8.081 1.00 95.12 84 GLY A C 1
ATOM 693 O O . GLY A 1 84 ? 0.291 12.029 7.732 1.00 95.12 84 GLY A O 1
ATOM 694 N N . GLY A 1 85 ? 2.350 11.249 7.296 1.00 95.50 85 GLY A N 1
ATOM 695 C CA . GLY A 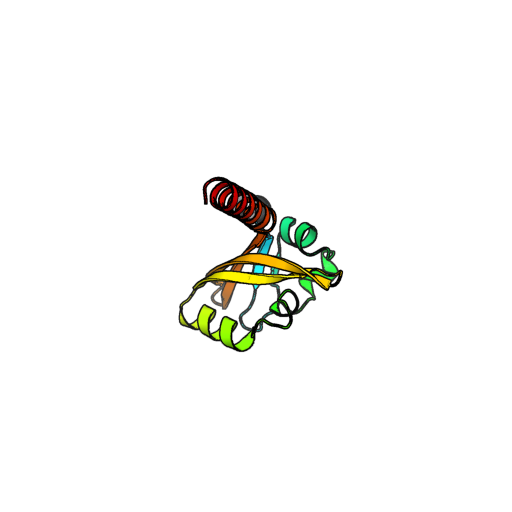1 85 ? 2.106 10.844 5.916 1.00 95.50 85 GLY A CA 1
ATOM 696 C C . GLY A 1 85 ? 3.300 11.113 5.002 1.00 95.50 85 GLY A C 1
ATOM 697 O O . GLY A 1 85 ? 4.129 11.986 5.262 1.00 95.50 85 GLY A O 1
ATOM 698 N N . MET A 1 86 ? 3.396 10.338 3.928 1.00 97.31 86 MET A N 1
ATOM 699 C CA . MET A 1 86 ? 4.418 10.472 2.890 1.00 97.31 86 MET A CA 1
ATOM 700 C C . MET A 1 86 ? 4.030 9.730 1.610 1.00 97.31 86 MET A C 1
ATOM 702 O O . MET A 1 86 ? 3.301 8.738 1.651 1.00 97.31 86 MET A O 1
ATOM 706 N N . ASN A 1 87 ? 4.616 10.183 0.502 1.00 97.62 87 ASN A N 1
ATOM 707 C CA . ASN A 1 87 ? 4.540 9.559 -0.811 1.00 97.62 87 ASN A CA 1
ATOM 708 C C . ASN A 1 87 ? 5.925 9.040 -1.229 1.00 97.62 87 ASN A C 1
ATOM 710 O O . ASN A 1 87 ? 6.910 9.774 -1.119 1.00 97.62 87 ASN A O 1
ATOM 714 N N . PHE A 1 88 ? 6.014 7.784 -1.666 1.00 96.81 88 PHE A N 1
ATOM 715 C CA . PHE A 1 88 ? 7.287 7.140 -2.008 1.00 96.81 88 PHE A CA 1
ATOM 716 C C . PHE A 1 88 ? 7.099 5.928 -2.931 1.00 96.81 88 PHE A C 1
ATOM 718 O O . PHE A 1 88 ? 6.043 5.299 -2.950 1.00 96.81 88 PHE A O 1
ATOM 725 N N . GLU A 1 89 ? 8.141 5.571 -3.685 1.00 96.12 89 GLU A N 1
ATOM 726 C CA . GLU A 1 89 ? 8.190 4.296 -4.413 1.00 96.12 89 GLU A CA 1
ATOM 727 C C . GLU A 1 89 ? 8.707 3.165 -3.515 1.00 96.12 89 GLU A C 1
ATOM 729 O O . GLU A 1 89 ? 9.570 3.373 -2.662 1.00 96.12 89 GLU A O 1
ATOM 734 N N . SER A 1 90 ? 8.204 1.950 -3.729 1.00 95.88 90 SER A N 1
ATOM 735 C CA . SER A 1 90 ? 8.656 0.746 -3.028 1.00 95.88 90 SER A CA 1
ATOM 736 C C . SER A 1 90 ? 8.500 -0.506 -3.899 1.00 95.88 90 SER A C 1
ATOM 738 O O . SER A 1 90 ? 8.037 -0.443 -5.040 1.00 95.88 90 SER A O 1
ATOM 740 N N . GLU A 1 91 ? 8.880 -1.654 -3.347 1.00 96.12 91 GLU A N 1
ATOM 741 C CA . GLU A 1 91 ? 8.612 -2.979 -3.904 1.00 96.12 91 GLU A CA 1
ATOM 742 C C . GLU A 1 91 ? 7.689 -3.739 -2.947 1.00 96.12 91 GLU A C 1
ATOM 744 O O . GLU A 1 91 ? 8.027 -3.965 -1.780 1.00 96.12 91 GLU A O 1
ATOM 749 N N . ASN A 1 92 ? 6.533 -4.155 -3.459 1.00 97.50 92 ASN A N 1
ATOM 750 C CA . ASN A 1 92 ? 5.566 -4.972 -2.735 1.00 97.50 92 ASN A CA 1
ATOM 751 C C . ASN A 1 92 ? 5.585 -6.415 -3.236 1.00 97.50 92 ASN A C 1
ATOM 753 O O . ASN A 1 92 ? 6.130 -6.713 -4.297 1.00 97.50 92 ASN A O 1
ATOM 757 N N . LYS A 1 93 ? 4.989 -7.312 -2.452 1.00 97.12 93 LYS A N 1
ATOM 758 C CA . LYS A 1 93 ? 4.937 -8.754 -2.675 1.00 97.12 93 LYS A CA 1
ATOM 759 C C . LYS A 1 93 ? 3.484 -9.233 -2.666 1.00 97.12 93 LYS A C 1
ATOM 761 O O . LYS A 1 93 ? 2.741 -8.949 -1.725 1.00 97.12 93 LYS A O 1
ATOM 766 N N . ARG A 1 94 ? 3.070 -9.953 -3.711 1.00 97.31 94 ARG A N 1
ATOM 767 C CA . ARG A 1 94 ? 1.748 -10.606 -3.784 1.00 97.31 94 ARG A CA 1
ATOM 768 C C . ARG A 1 94 ? 1.747 -11.930 -3.011 1.00 97.31 94 ARG A C 1
ATOM 770 O O . ARG A 1 94 ? 2.802 -12.424 -2.610 1.00 97.31 94 ARG A O 1
ATOM 777 N N . LYS A 1 95 ? 0.568 -12.537 -2.836 1.00 96.88 95 LYS A N 1
ATOM 778 C CA . LYS A 1 95 ? 0.401 -13.859 -2.202 1.00 96.88 95 LYS A CA 1
ATOM 779 C C . LYS A 1 95 ? 1.244 -14.961 -2.851 1.00 96.88 95 LYS A C 1
ATOM 781 O O . LYS A 1 95 ? 1.781 -15.816 -2.154 1.00 96.88 95 LYS A O 1
ATOM 786 N N . ASP A 1 96 ? 1.376 -14.935 -4.175 1.00 96.31 96 ASP A N 1
ATOM 787 C CA . ASP A 1 96 ? 2.182 -15.897 -4.940 1.00 96.31 96 ASP A CA 1
ATOM 788 C C . ASP A 1 96 ? 3.704 -15.671 -4.817 1.00 96.31 96 ASP A C 1
ATOM 790 O O . ASP A 1 96 ? 4.492 -16.437 -5.369 1.00 96.31 96 ASP A O 1
AT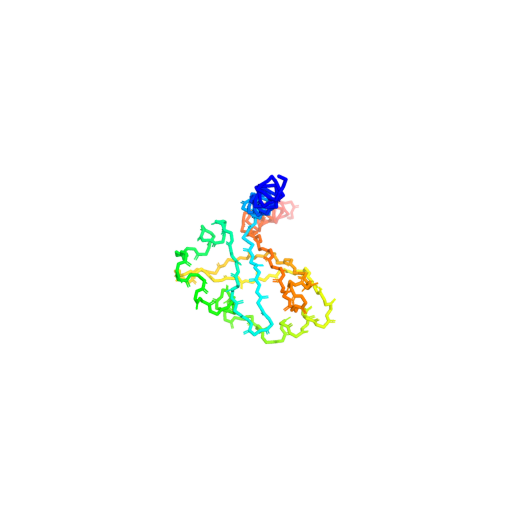OM 794 N N . GLY A 1 97 ? 4.125 -14.632 -4.087 1.00 95.69 97 GLY A N 1
ATOM 795 C CA . GLY A 1 97 ? 5.520 -14.252 -3.892 1.00 95.69 97 GLY A CA 1
ATOM 796 C C . GLY A 1 97 ? 6.093 -13.345 -4.982 1.00 95.69 97 GLY A C 1
ATOM 797 O O . GLY A 1 97 ? 7.240 -12.915 -4.851 1.00 95.69 97 GLY A O 1
ATOM 798 N N . SER A 1 98 ? 5.331 -13.020 -6.031 1.00 96.81 98 SER A N 1
ATOM 799 C CA . SER A 1 98 ? 5.778 -12.087 -7.065 1.00 96.81 98 SER A CA 1
ATOM 800 C C . SER A 1 98 ? 6.005 -10.694 -6.480 1.00 96.81 98 SER A C 1
ATOM 802 O O . SER A 1 98 ? 5.198 -10.179 -5.699 1.00 96.81 98 SER A O 1
ATOM 804 N N . ILE A 1 99 ? 7.133 -10.091 -6.855 1.00 97.31 99 ILE A N 1
ATOM 805 C CA . ILE A 1 99 ? 7.507 -8.738 -6.448 1.00 97.31 99 ILE A CA 1
ATOM 806 C C . ILE A 1 99 ? 7.143 -7.777 -7.574 1.00 97.31 99 ILE A C 1
ATOM 808 O O . ILE A 1 99 ? 7.427 -8.054 -8.740 1.00 97.31 99 ILE A O 1
ATOM 812 N N . PHE A 1 100 ? 6.534 -6.648 -7.228 1.00 97.25 100 PHE A N 1
ATOM 813 C CA . PHE A 1 100 ? 6.133 -5.629 -8.190 1.00 97.25 100 PHE A CA 1
ATOM 814 C C . PHE A 1 100 ? 6.420 -4.219 -7.657 1.00 97.25 100 PHE A C 1
ATOM 816 O O . PHE A 1 100 ? 6.323 -3.978 -6.446 1.00 97.25 100 PHE A O 1
ATOM 823 N N . PRO A 1 101 ? 6.810 -3.282 -8.541 1.00 97.56 101 PRO A N 1
ATOM 824 C CA . PRO A 1 101 ? 7.069 -1.911 -8.149 1.00 97.56 101 PRO A CA 1
ATOM 825 C C . PRO A 1 101 ? 5.753 -1.187 -7.871 1.00 97.56 101 PRO A C 1
ATOM 827 O O . PRO A 1 101 ? 4.776 -1.313 -8.614 1.00 97.56 101 PRO A O 1
ATOM 830 N N . VAL A 1 102 ? 5.754 -0.370 -6.825 1.00 98.06 102 VAL A N 1
ATOM 831 C CA . VAL A 1 102 ? 4.600 0.434 -6.430 1.00 98.06 102 VAL A CA 1
ATOM 832 C C . VAL A 1 102 ? 4.995 1.872 -6.144 1.00 98.06 102 VAL A C 1
ATOM 834 O O . VAL A 1 102 ? 6.135 2.152 -5.775 1.00 98.06 102 VAL A O 1
ATOM 837 N N . VAL A 1 103 ? 4.024 2.772 -6.255 1.00 97.94 103 VAL A N 1
ATOM 838 C CA . VAL A 1 103 ? 4.040 4.036 -5.515 1.00 97.94 103 VAL A CA 1
ATOM 839 C C . VAL A 1 103 ? 3.000 3.953 -4.406 1.00 97.94 103 VAL A C 1
ATOM 841 O O . VAL A 1 103 ? 1.893 3.450 -4.615 1.00 97.94 103 VAL A O 1
ATOM 844 N N . ILE A 1 104 ? 3.387 4.395 -3.216 1.00 98.19 104 ILE A N 1
ATOM 845 C CA . ILE A 1 104 ? 2.574 4.361 -2.009 1.00 98.19 104 ILE A CA 1
ATOM 846 C C . ILE A 1 104 ? 2.380 5.796 -1.539 1.00 98.19 104 ILE A C 1
ATOM 848 O O . ILE A 1 104 ? 3.351 6.542 -1.411 1.00 98.19 104 ILE A O 1
ATOM 852 N N . ASP A 1 105 ? 1.133 6.166 -1.273 1.00 98.31 105 ASP A N 1
ATOM 853 C CA . ASP A 1 105 ? 0.779 7.408 -0.598 1.00 98.31 105 ASP A CA 1
ATOM 854 C C . ASP A 1 105 ? 0.127 7.096 0.745 1.00 98.31 105 ASP A C 1
ATOM 856 O O . ASP A 1 105 ? -0.709 6.194 0.852 1.00 98.31 105 ASP A O 1
ATOM 860 N N . THR A 1 106 ? 0.536 7.817 1.782 1.00 98.06 106 THR A N 1
ATOM 861 C CA . THR A 1 106 ? 0.108 7.563 3.156 1.00 98.06 106 THR A CA 1
ATOM 862 C C . THR A 1 106 ? -0.335 8.845 3.835 1.00 98.06 106 THR A C 1
ATOM 864 O O . THR A 1 106 ? 0.295 9.891 3.683 1.00 98.06 106 THR A O 1
ATOM 867 N N . SER A 1 107 ? -1.402 8.764 4.627 1.00 97.69 107 SER A N 1
ATOM 868 C CA . SER A 1 107 ? -1.917 9.900 5.392 1.00 97.69 107 SER A CA 1
ATOM 869 C C . SER A 1 107 ? -2.400 9.454 6.766 1.00 97.69 107 SER A C 1
ATOM 871 O O . SER A 1 107 ? -3.207 8.529 6.882 1.00 97.69 107 SER A O 1
ATOM 873 N N . LEU A 1 108 ? -1.892 10.101 7.815 1.00 97.50 108 LEU A N 1
ATOM 874 C CA . LEU A 1 108 ? -2.299 9.857 9.194 1.00 97.50 108 LEU A CA 1
ATOM 875 C C . LEU A 1 108 ? -3.540 10.692 9.521 1.00 97.50 108 LEU A C 1
ATOM 877 O O . LEU A 1 108 ? -3.536 11.915 9.383 1.00 97.50 108 LEU A O 1
ATOM 881 N N . PHE A 1 109 ? -4.590 10.043 10.013 1.00 95.44 109 PHE A N 1
ATOM 882 C CA . PHE A 1 109 ? -5.814 10.712 10.443 1.00 95.44 109 PHE A CA 1
ATOM 883 C C . PHE A 1 109 ? -6.395 10.050 11.696 1.00 95.44 109 PHE A C 1
ATOM 885 O O . PHE A 1 109 ? -5.887 9.041 12.186 1.00 95.44 109 PHE A O 1
ATOM 892 N N . LYS A 1 110 ? -7.446 10.650 12.260 1.00 94.69 110 LYS A N 1
ATOM 893 C CA . LYS A 1 110 ? -8.171 10.090 13.403 1.00 94.69 110 LYS A CA 1
ATOM 894 C C . LYS A 1 110 ? -9.473 9.445 12.943 1.00 94.69 110 LYS A C 1
ATOM 896 O O . LYS A 1 110 ? -10.284 10.107 12.302 1.00 94.69 110 LYS A O 1
ATOM 901 N N . LEU A 1 111 ? -9.689 8.201 13.349 1.00 90.25 111 LEU A N 1
ATOM 902 C CA . LEU A 1 111 ? -10.956 7.487 13.234 1.00 90.25 111 LEU A CA 1
ATOM 903 C C . LEU A 1 111 ? -11.450 7.193 14.653 1.00 90.25 111 LEU A C 1
ATOM 905 O O . LEU A 1 111 ? -10.762 6.510 15.409 1.00 90.25 111 LEU A O 1
ATOM 909 N N . ASP A 1 112 ? -12.589 7.767 15.044 1.00 89.81 112 ASP A N 1
ATOM 910 C CA . ASP A 1 112 ? -13.122 7.691 16.415 1.00 89.81 112 ASP A CA 1
ATOM 911 C C . ASP A 1 112 ? -12.072 8.037 17.494 1.00 89.81 112 ASP A C 1
ATOM 913 O O . ASP A 1 112 ? -11.848 7.289 18.446 1.00 89.81 112 ASP A O 1
ATOM 917 N N . GLU A 1 113 ? -11.371 9.163 17.304 1.00 92.12 113 GLU A N 1
ATOM 918 C CA . GLU A 1 113 ? -10.244 9.644 18.130 1.00 92.12 113 GLU A CA 1
ATOM 919 C C . GLU A 1 113 ? -8.988 8.755 18.158 1.00 92.12 113 GLU A C 1
ATOM 921 O O . GLU A 1 113 ? -7.982 9.132 18.766 1.00 92.12 113 GLU A O 1
ATOM 926 N N . LYS A 1 114 ? -8.985 7.616 17.459 1.00 94.56 114 LYS A N 1
ATOM 927 C CA . LYS A 1 114 ? -7.815 6.741 17.349 1.00 94.56 114 LYS A CA 1
ATOM 928 C C . LYS A 1 114 ? -7.003 7.086 16.101 1.00 94.56 114 LYS A C 1
ATOM 930 O O . LYS A 1 114 ? -7.581 7.197 15.020 1.00 94.56 114 LYS A O 1
ATOM 935 N N . PRO A 1 115 ? -5.675 7.246 16.215 1.00 96.19 115 PRO A N 1
ATOM 936 C CA . PRO A 1 115 ? -4.833 7.465 15.051 1.00 96.19 115 PRO A CA 1
ATOM 937 C C . PRO A 1 115 ? -4.793 6.206 14.177 1.00 96.19 115 PRO A C 1
ATOM 939 O O . PRO A 1 115 ? -4.562 5.098 14.667 1.00 96.19 115 PRO A O 1
ATOM 942 N N . VAL A 1 116 ? -5.010 6.399 12.882 1.00 97.50 116 VAL A N 1
ATOM 943 C CA . VAL A 1 116 ? -4.978 5.370 11.841 1.00 97.50 116 VAL A CA 1
ATOM 944 C C . VAL A 1 116 ? -4.299 5.933 10.598 1.00 97.50 116 VAL A C 1
ATOM 946 O O . VAL A 1 116 ? -4.261 7.147 10.390 1.00 97.50 116 VAL A O 1
ATOM 949 N N . LEU A 1 117 ? -3.765 5.051 9.764 1.00 97.56 117 LEU A N 1
ATOM 950 C CA . LEU A 1 117 ? -3.096 5.419 8.528 1.00 97.56 117 LEU A CA 1
ATOM 951 C C . LEU A 1 117 ? -3.942 4.972 7.334 1.00 97.56 117 LEU A C 1
ATOM 953 O O . LEU A 1 117 ? -4.260 3.790 7.209 1.00 97.56 117 LEU A O 1
ATOM 957 N N . LEU A 1 118 ? -4.289 5.912 6.456 1.00 97.62 118 LEU A N 1
ATOM 958 C CA . LEU A 1 118 ? -4.756 5.602 5.109 1.00 97.62 118 LEU A CA 1
ATOM 959 C C . LEU A 1 118 ? -3.532 5.294 4.254 1.00 97.62 118 LEU A C 1
ATOM 961 O O . LEU A 1 118 ? -2.596 6.093 4.227 1.00 97.62 118 LEU A O 1
ATOM 965 N N . VAL A 1 119 ? -3.552 4.169 3.548 1.00 98.19 119 VAL A N 1
ATOM 966 C CA . VAL A 1 119 ? -2.502 3.772 2.613 1.00 98.19 119 VAL A CA 1
ATOM 967 C C . VAL A 1 119 ? -3.119 3.495 1.255 1.00 98.19 119 VAL A C 1
ATOM 969 O O . VAL A 1 119 ? -4.001 2.647 1.132 1.00 98.19 119 VAL A O 1
ATOM 972 N N . LEU A 1 120 ? -2.641 4.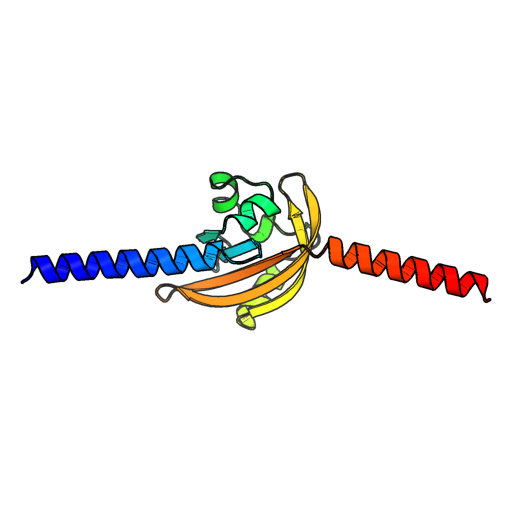204 0.240 1.00 98.44 120 LEU A N 1
ATOM 973 C CA . LEU A 1 120 ? -3.012 4.012 -1.152 1.00 98.44 120 LEU A CA 1
ATOM 974 C C . LEU A 1 120 ? -1.811 3.465 -1.911 1.00 98.44 120 LEU A C 1
ATOM 976 O O . LEU A 1 120 ? -0.713 4.009 -1.819 1.00 98.44 120 LEU A O 1
ATOM 980 N N . VAL A 1 121 ? -2.020 2.384 -2.655 1.00 98.44 121 VAL A N 1
ATOM 981 C CA . VAL A 1 121 ? -0.969 1.689 -3.394 1.00 98.44 121 VAL A CA 1
ATOM 982 C C . VAL A 1 121 ? -1.355 1.596 -4.862 1.00 98.44 121 VAL A C 1
ATOM 984 O O . VAL A 1 121 ? -2.393 1.025 -5.213 1.00 98.44 121 VAL A O 1
ATOM 987 N N . TRP A 1 122 ? -0.481 2.109 -5.725 1.00 98.19 122 TRP A N 1
ATOM 988 C CA . TRP A 1 122 ? -0.587 1.961 -7.172 1.00 98.19 122 TRP A CA 1
ATOM 989 C C . TRP A 1 122 ? 0.532 1.074 -7.690 1.00 98.19 122 TRP A C 1
ATOM 991 O O . TRP A 1 122 ? 1.709 1.322 -7.426 1.00 98.19 122 TRP A O 1
ATOM 1001 N N . ASP A 1 123 ? 0.155 0.069 -8.472 1.00 97.75 123 ASP A N 1
ATOM 1002 C CA . ASP A 1 123 ? 1.088 -0.703 -9.281 1.00 97.75 123 ASP A CA 1
ATOM 1003 C C . ASP A 1 123 ? 1.627 0.181 -10.413 1.00 97.75 123 ASP A C 1
ATOM 1005 O O . ASP A 1 123 ? 0.862 0.767 -11.180 1.00 97.75 123 ASP A O 1
ATOM 1009 N N . ILE A 1 124 ? 2.950 0.299 -10.497 1.00 97.12 124 ILE A N 1
ATOM 1010 C CA . ILE A 1 124 ? 3.632 1.107 -11.517 1.00 97.12 124 ILE A CA 1
ATOM 1011 C C . ILE A 1 124 ? 4.409 0.235 -12.511 1.00 97.12 124 ILE A C 1
ATOM 1013 O O . ILE A 1 124 ? 5.292 0.742 -13.206 1.00 97.12 124 ILE A O 1
ATOM 1017 N N . THR A 1 125 ? 4.087 -1.060 -12.601 1.00 95.62 125 THR A N 1
ATOM 1018 C CA . THR A 1 125 ? 4.732 -2.011 -13.522 1.00 95.62 125 THR A CA 1
ATOM 1019 C C . THR A 1 125 ? 4.640 -1.531 -14.967 1.00 95.62 125 THR A C 1
ATOM 1021 O O . THR A 1 125 ? 5.669 -1.386 -15.625 1.00 95.62 125 THR A O 1
ATOM 1024 N N . ASP A 1 126 ? 3.438 -1.192 -15.441 1.00 93.75 126 ASP A N 1
ATOM 1025 C CA . ASP A 1 126 ? 3.231 -0.738 -16.823 1.00 93.75 126 ASP A CA 1
ATOM 1026 C C . ASP A 1 126 ? 4.023 0.534 -17.135 1.00 93.75 126 ASP A C 1
ATOM 1028 O O . ASP A 1 126 ? 4.630 0.649 -18.205 1.00 93.75 126 ASP A O 1
ATOM 1032 N N . ARG A 1 127 ? 4.081 1.464 -16.171 1.00 93.38 127 ARG A N 1
ATOM 1033 C CA . ARG A 1 127 ? 4.869 2.695 -16.284 1.00 93.38 127 ARG A CA 1
ATOM 1034 C C . ARG A 1 127 ? 6.357 2.378 -16.432 1.00 93.38 127 ARG A C 1
ATOM 1036 O O . ARG A 1 127 ? 6.967 2.835 -17.396 1.00 93.38 127 ARG A O 1
ATOM 1043 N N . LYS A 1 128 ? 6.927 1.554 -15.544 1.00 91.50 128 LYS A N 1
ATOM 1044 C CA . LYS A 1 128 ? 8.352 1.180 -15.612 1.00 91.50 128 LYS A CA 1
ATOM 1045 C C . LYS A 1 128 ? 8.682 0.394 -16.882 1.00 91.50 128 LYS A C 1
ATOM 1047 O O . LYS A 1 128 ? 9.724 0.622 -17.489 1.00 91.50 128 LYS A O 1
ATOM 1052 N N . CYS A 1 129 ? 7.787 -0.478 -17.344 1.00 91.75 129 CYS A N 1
ATOM 1053 C CA . CYS A 1 129 ? 7.967 -1.185 -18.612 1.00 91.75 129 CYS A CA 1
ATOM 1054 C C . CYS A 1 129 ? 7.962 -0.242 -19.826 1.00 91.75 129 CYS A C 1
ATOM 1056 O O . CYS A 1 129 ? 8.697 -0.483 -20.785 1.00 91.75 129 CYS A O 1
ATOM 1058 N N . ALA A 1 130 ? 7.136 0.806 -19.818 1.00 91.19 130 ALA A N 1
ATOM 1059 C CA . ALA A 1 130 ? 7.115 1.804 -20.884 1.00 91.19 130 ALA A CA 1
ATOM 1060 C C . ALA A 1 130 ? 8.384 2.672 -20.881 1.00 91.19 130 ALA A C 1
ATOM 1062 O O . ALA A 1 130 ? 8.987 2.866 -21.937 1.00 91.19 130 ALA A O 1
ATOM 1063 N N . GLU A 1 131 ? 8.815 3.130 -19.702 1.00 92.38 131 GLU A N 1
ATOM 1064 C CA . GLU A 1 131 ? 10.057 3.894 -19.514 1.00 92.38 131 GLU A CA 1
ATOM 1065 C C . GLU A 1 131 ? 11.280 3.100 -20.003 1.00 92.38 131 GLU A C 1
ATOM 1067 O O . GLU A 1 131 ? 12.101 3.620 -20.758 1.00 92.38 131 GLU A O 1
ATOM 1072 N N . GLU A 1 132 ? 11.358 1.809 -19.670 1.00 91.94 132 GLU A N 1
ATOM 1073 C CA . GLU A 1 132 ? 12.476 0.955 -20.079 1.00 91.94 132 GLU A CA 1
ATOM 1074 C C . GLU A 1 132 ? 12.509 0.704 -21.594 1.00 91.94 132 GLU A C 1
ATOM 1076 O O . GLU A 1 132 ? 13.574 0.727 -22.211 1.00 91.94 132 GLU A O 1
ATOM 1081 N N . LYS A 1 133 ? 11.345 0.515 -22.231 1.00 91.31 133 LYS A N 1
ATOM 1082 C CA . LYS A 1 133 ? 11.259 0.378 -23.696 1.00 91.31 133 LYS A CA 1
ATOM 1083 C C . LYS A 1 133 ? 11.713 1.645 -24.412 1.00 91.31 133 LYS A C 1
ATOM 1085 O O . LYS A 1 133 ? 12.386 1.549 -25.439 1.00 91.31 133 LYS A O 1
ATOM 1090 N N . LEU A 1 134 ? 11.340 2.812 -23.885 1.00 91.81 134 LEU A N 1
ATOM 1091 C CA . LEU A 1 134 ? 11.774 4.094 -24.430 1.00 91.81 134 LEU A CA 1
ATOM 1092 C C . LEU A 1 134 ? 13.295 4.235 -24.306 1.00 91.81 134 LEU A C 1
ATOM 1094 O O . LEU A 1 134 ? 13.963 4.465 -25.313 1.00 91.81 134 LEU A O 1
ATOM 1098 N N . ARG A 1 135 ? 13.840 3.976 -23.113 1.00 91.75 135 ARG A N 1
ATOM 1099 C CA . ARG A 1 135 ? 15.282 4.014 -22.837 1.00 91.75 135 ARG A CA 1
ATOM 1100 C C . ARG A 1 135 ? 16.078 3.094 -23.764 1.00 91.75 135 ARG A C 1
ATOM 1102 O O . ARG A 1 135 ? 17.025 3.537 -24.406 1.00 91.75 135 ARG A O 1
ATOM 1109 N N . ALA A 1 136 ? 15.645 1.842 -23.917 1.00 90.50 136 ALA A N 1
ATOM 1110 C CA . ALA A 1 136 ? 16.290 0.883 -24.813 1.00 90.50 136 ALA A CA 1
ATOM 1111 C C . ALA A 1 136 ? 16.242 1.326 -26.287 1.00 90.50 136 ALA A C 1
ATOM 1113 O O . ALA A 1 136 ? 17.186 1.096 -27.046 1.00 90.50 136 ALA A O 1
ATOM 1114 N N . SER A 1 137 ? 15.153 1.976 -26.714 1.00 91.06 137 SER A N 1
ATOM 1115 C CA . SER A 1 137 ? 15.058 2.532 -28.065 1.00 91.06 137 SER A CA 1
ATOM 1116 C C . SER A 1 137 ? 16.024 3.700 -28.269 1.00 91.06 137 SER A C 1
ATOM 1118 O O . SER A 1 137 ? 16.660 3.771 -29.318 1.00 91.06 137 SER A O 1
ATOM 1120 N N . GLU A 1 138 ? 16.137 4.608 -27.298 1.00 92.06 138 GLU A N 1
ATOM 1121 C CA . GLU A 1 138 ? 17.051 5.756 -27.352 1.00 92.06 138 GLU A CA 1
ATOM 1122 C C . GLU A 1 138 ? 18.519 5.317 -27.375 1.00 92.06 138 GLU A C 1
ATOM 1124 O O . GLU A 1 138 ? 19.293 5.803 -28.202 1.00 92.06 138 GLU A O 1
ATOM 1129 N N . GLU A 1 139 ? 18.890 4.349 -26.531 1.00 91.25 139 GLU A N 1
ATOM 1130 C CA . GLU A 1 139 ? 20.228 3.748 -26.516 1.00 91.25 139 GLU A CA 1
ATOM 1131 C C . GLU A 1 139 ? 20.557 3.100 -27.869 1.00 91.25 139 GLU A C 1
ATOM 1133 O O . GLU A 1 139 ? 21.635 3.322 -28.423 1.00 91.25 139 GLU A O 1
ATOM 1138 N N . ARG A 1 140 ? 19.600 2.374 -28.464 1.00 87.75 140 ARG A N 1
ATOM 1139 C CA . ARG A 1 140 ? 19.777 1.766 -29.788 1.00 87.75 140 ARG A CA 1
ATOM 1140 C C . ARG A 1 140 ? 19.972 2.804 -30.889 1.00 87.75 140 ARG A C 1
ATOM 1142 O O . ARG A 1 140 ? 20.807 2.587 -31.761 1.00 87.75 140 ARG A O 1
ATOM 1149 N N . TYR A 1 141 ? 19.219 3.905 -30.869 1.00 88.19 141 TYR A N 1
ATOM 1150 C CA . TYR A 1 141 ? 19.427 4.993 -31.824 1.00 88.19 141 TYR A CA 1
ATOM 1151 C C . TYR A 1 141 ? 20.802 5.635 -31.635 1.00 88.19 141 TYR A C 1
ATOM 1153 O O . TYR A 1 141 ? 21.500 5.827 -32.625 1.00 88.19 141 TYR A O 1
ATOM 1161 N N . ARG A 1 142 ? 21.232 5.897 -30.393 1.00 87.88 142 ARG A N 1
ATOM 1162 C CA . ARG A 1 142 ? 22.557 6.472 -30.120 1.00 87.88 142 ARG A CA 1
ATOM 1163 C C . ARG A 1 142 ? 23.684 5.606 -30.699 1.00 87.88 142 ARG A C 1
ATOM 1165 O O . ARG A 1 142 ? 24.515 6.129 -31.423 1.00 87.88 142 ARG A O 1
ATOM 1172 N N . CYS A 1 143 ? 23.643 4.287 -30.502 1.00 82.75 143 CYS A N 1
ATOM 1173 C CA . CYS A 1 143 ? 24.651 3.369 -31.051 1.00 82.75 143 CYS A CA 1
ATOM 1174 C C . CYS A 1 143 ? 24.658 3.228 -32.587 1.00 82.75 143 CYS A C 1
ATOM 1176 O O . CYS A 1 143 ? 25.568 2.600 -33.113 1.00 82.75 143 CYS A O 1
ATOM 1178 N N . ILE A 1 144 ? 23.635 3.710 -33.304 1.00 87.31 144 ILE A N 1
ATOM 1179 C CA . ILE A 1 144 ? 23.593 3.674 -34.781 1.00 87.31 144 ILE A CA 1
ATOM 1180 C C . ILE A 1 144 ? 24.209 4.943 -35.389 1.00 87.31 144 ILE A C 1
ATOM 1182 O O . ILE A 1 144 ? 24.673 4.907 -36.528 1.00 87.31 144 ILE A O 1
ATOM 1186 N N . PHE A 1 145 ? 24.161 6.064 -34.666 1.00 76.25 145 PHE A N 1
ATOM 1187 C CA . PHE A 1 145 ? 24.665 7.359 -35.133 1.00 76.25 145 PHE A CA 1
ATOM 1188 C C . PHE A 1 145 ? 26.074 7.698 -34.620 1.00 76.25 145 PHE A C 1
ATOM 1190 O O . PHE A 1 145 ? 26.654 8.666 -35.113 1.00 76.25 145 PHE A O 1
ATOM 1197 N N . ASP A 1 146 ? 26.603 6.905 -33.684 1.00 56.00 146 ASP A N 1
ATOM 1198 C CA . ASP A 1 146 ? 28.026 6.844 -33.314 1.00 56.00 146 ASP A CA 1
ATOM 1199 C C . ASP A 1 146 ? 28.769 5.807 -34.180 1.00 56.00 146 ASP A C 1
ATOM 1201 O O . ASP A 1 146 ? 29.919 6.090 -34.593 1.00 56.00 146 ASP A O 1
#

Sequence (146 aa):
MLEQQEKNSKQSYSSDYSVYKTLFESINAAAFIISLDGKIIESNIKSYDLYGYDWEELNNLPFKNIFSDKTDWSQLFEEITSKGGMNFESENKRKDGSIFPVVIDTSLFKLDEKPVLLVLVWDITDRKCAEEKLRASEERYRCIFD

Secondary structure (DSSP, 8-state):
-HHHHHHHHHHHHHHHHHHHHHHHHH-SSEEEEEETTSBEEEE-HHHHHHHT--HHHHHHSBGGGGB-TTS-HHHHHHHHHHHTEEEEEEEEE-TT--EEEEEEEEEEEEETTEEEEEEEEEE-HHHHHHHHHHHHHHHHHHHHH-

pLDDT: mean 89.51, std 13.88, range [44.31, 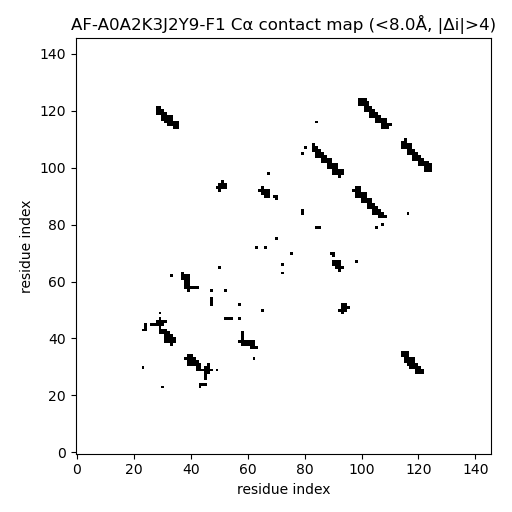98.44]

Radius of gyration: 20.39 Å; Cα contacts (8 Å, |Δi|>4): 197; chains: 1; bounding box: 71×29×54 Å

Foldseek 3Di:
DVVVVVVVVVVVVVVVVVVVLVVQQPPPFWKFKAALVQATPDTYPNVCVVQVHDPVRNNRDRNCQQADPPDPPVVVSVVQVVVQWDWDKGWTAHPVRDIFIWIKTWGWDDDVNGIIIMITIDGCRVVVVVVVVVVVVVVVVVVVVD

Nearest PDB structures (foldseek):
  3bwl-assembly2_D  TM=8.669E-01  e=2.580E-08  Haloarcula marismortui ATCC 43049
  3mjq-assembly1_B  TM=9.018E-01  e=3.237E-08  Desulfitobacterium hafniense Y51
  3bwl-assembly2_C  TM=8.559E-01  e=1.065E-07  Haloarcula marismortui ATCC 43049
  3mfx-assembly1_A  TM=8.076E-01  e=5.208E-07  Shewanella oneidensis
  2r78-assembly1_A  TM=8.176E-01  e=1.813E-06  Geobacter sulfurreducens PCA

Mean predicted aligned error: 7.13 Å